Protein AF-A0A9P6WUG0-F1 (afdb_monomer_lite)

InterPro domains:
  IPR029061 Thiamin diphosphate-binding fold [SSF52518] (15-125)

pLDDT: mean 74.94, std 20.59, range [26.47, 94.25]

Organism: Rhizopus oryzae (NCBI:txid64495)

Sequence (141 aa):
MQRLRDAAEGIDSAGFVSGYRGSPLGGFDLELWRARKHLNAARVKFTHGLNEDLGATMVWGTQQPNLFPGAHVQGVFGMWYGKGPGVDRCGDVFKHANAAGTSRYGGVLALAADDHACRSSTLPHGSEDETSSTWACSVGR

Radius of gyration: 15.54 Å; chains: 1; bounding box: 36×26×42 Å

Foldseek 3Di:
DLLVVCVVVVFFEAEEEEEEDDVPCVCVVVVCVVCVVVNVVSRYDYDYDPHQQSRLLVQLVQQPQVPDPDRPGQEYEYEYEYEQVRLVVNLVSLLVSQVVDGHPSYYYHYHYDFPCPCPPPPDGGDCVVVCVVRDPDPPDD

Secondary structure (DSSP, 8-state):
-HHHHHHHTT--EEEEEEE---TTGGGHHHHHHHTHHHHHHTTEEE---SSHHHHHHHHHHHT-GGGSTT-SSSEEEEEEEEEHHHHHHHHHHHHHHHHH---TT-EEEEEEE-BTT-SSSSS-B-THHHHHHH-------

Structure (mmCIF, N/CA/C/O backbone):
data_AF-A0A9P6WUG0-F1
#
_entry.id   AF-A0A9P6WUG0-F1
#
loop_
_atom_site.group_PDB
_atom_site.id
_atom_site.type_symbol
_atom_site.label_atom_id
_atom_site.label_alt_id
_atom_site.label_comp_id
_atom_site.label_asym_id
_atom_site.label_entity_id
_atom_site.label_seq_id
_atom_site.pdbx_PDB_ins_code
_atom_site.Cartn_x
_atom_site.Cartn_y
_atom_site.Cartn_z
_atom_site.occupancy
_atom_site.B_iso_or_equiv
_atom_site.auth_seq_id
_atom_site.auth_comp_id
_atom_site.auth_asym_id
_atom_site.auth_atom_id
_atom_site.pdbx_PDB_model_num
ATOM 1 N N . MET A 1 1 ? -11.795 -8.265 1.511 1.00 65.12 1 MET A N 1
ATOM 2 C CA . MET A 1 1 ? -12.008 -9.346 2.501 1.00 65.12 1 MET A CA 1
ATOM 3 C C . MET A 1 1 ? -11.487 -8.987 3.891 1.00 65.12 1 MET A C 1
ATOM 5 O O . MET A 1 1 ? -12.235 -9.221 4.826 1.00 65.12 1 MET A O 1
ATOM 9 N N . GLN A 1 2 ? -10.301 -8.374 4.050 1.00 82.06 2 GLN A N 1
ATOM 10 C CA . GLN A 1 2 ? -9.762 -8.017 5.379 1.00 82.06 2 GLN A CA 1
ATOM 11 C C . GLN A 1 2 ? -10.710 -7.142 6.218 1.00 82.06 2 GLN A C 1
ATOM 13 O O . GLN A 1 2 ? -11.131 -7.567 7.281 1.00 82.06 2 GLN A O 1
ATOM 18 N N . ARG A 1 3 ? -11.184 -6.002 5.691 1.00 84.31 3 ARG A N 1
ATOM 19 C CA . ARG A 1 3 ? -12.108 -5.116 6.432 1.00 84.31 3 ARG A CA 1
ATOM 20 C C . ARG A 1 3 ? -13.380 -5.797 6.940 1.00 84.31 3 ARG A C 1
ATOM 22 O O . ARG A 1 3 ? -13.882 -5.432 7.998 1.00 84.31 3 ARG A O 1
ATOM 29 N N . LEU A 1 4 ? -13.927 -6.734 6.163 1.00 84.31 4 LEU A N 1
ATOM 30 C CA . LEU A 1 4 ? -15.133 -7.475 6.541 1.00 84.31 4 LEU A CA 1
ATOM 31 C C . LEU A 1 4 ? -14.847 -8.451 7.687 1.00 84.31 4 LEU A C 1
ATOM 33 O O . LEU A 1 4 ? -15.699 -8.626 8.550 1.00 84.31 4 LEU A O 1
ATOM 37 N N . ARG A 1 5 ? -13.649 -9.048 7.709 1.00 86.75 5 ARG A N 1
ATOM 38 C CA . ARG A 1 5 ? -13.184 -9.881 8.824 1.00 86.75 5 ARG A CA 1
ATOM 39 C C . ARG A 1 5 ? -12.985 -9.036 10.076 1.00 86.75 5 ARG A C 1
ATOM 41 O O . ARG A 1 5 ? -13.595 -9.332 11.092 1.00 86.75 5 ARG A O 1
ATOM 48 N N . ASP A 1 6 ? -12.267 -7.923 9.951 1.00 88.62 6 ASP A N 1
ATOM 49 C CA . ASP A 1 6 ? -12.048 -6.992 11.060 1.00 88.62 6 ASP A CA 1
ATOM 50 C C . ASP A 1 6 ? -13.386 -6.462 11.611 1.00 88.62 6 ASP A C 1
ATOM 52 O O . ASP A 1 6 ? -13.576 -6.389 12.819 1.00 88.62 6 ASP A O 1
ATOM 56 N N . ALA A 1 7 ? -14.361 -6.165 10.738 1.00 88.00 7 ALA A N 1
ATOM 57 C CA . ALA A 1 7 ? -15.712 -5.766 11.147 1.00 88.00 7 ALA A CA 1
ATOM 58 C C . ALA A 1 7 ? -16.429 -6.854 11.956 1.00 88.00 7 ALA A C 1
ATOM 60 O O . ALA A 1 7 ? -17.086 -6.540 12.945 1.00 88.00 7 ALA A O 1
ATOM 61 N N . ALA A 1 8 ? -16.316 -8.115 11.529 1.00 90.38 8 ALA A N 1
ATOM 62 C CA . ALA A 1 8 ? -16.918 -9.250 12.222 1.00 90.38 8 ALA A CA 1
ATOM 63 C C . ALA A 1 8 ? -16.288 -9.481 13.606 1.00 90.38 8 ALA A C 1
ATOM 65 O O . ALA A 1 8 ? -16.966 -9.952 14.514 1.00 90.38 8 ALA A O 1
ATOM 66 N N . GLU A 1 9 ? -15.022 -9.100 13.775 1.00 89.81 9 GLU A N 1
ATOM 67 C CA . GLU A 1 9 ? -14.289 -9.142 15.045 1.00 89.81 9 GLU A CA 1
ATOM 68 C C . GLU A 1 9 ? -14.431 -7.848 15.874 1.00 89.81 9 GLU A C 1
ATOM 70 O O . GLU A 1 9 ? -13.873 -7.745 16.965 1.00 89.81 9 GLU A O 1
ATOM 75 N N . GLY A 1 10 ? -15.195 -6.857 15.394 1.00 89.81 10 GLY A N 1
ATOM 76 C CA . GLY A 1 10 ? -15.428 -5.585 16.090 1.00 89.81 10 GLY A CA 1
ATOM 77 C C . GLY A 1 10 ? -14.265 -4.586 16.025 1.00 89.81 10 GLY A C 1
ATOM 78 O O . GLY A 1 10 ? -14.255 -3.614 16.777 1.00 89.81 10 GLY A O 1
ATOM 79 N N . ILE A 1 11 ? -13.298 -4.799 15.133 1.00 89.12 11 ILE A N 1
ATOM 80 C CA . ILE A 1 11 ? -12.118 -3.950 14.940 1.00 89.12 11 ILE A CA 1
ATOM 81 C C . ILE A 1 11 ? -12.443 -2.842 13.921 1.00 89.12 11 ILE A C 1
ATOM 83 O O . ILE A 1 11 ? -12.881 -3.113 12.792 1.00 89.12 11 ILE A O 1
ATOM 87 N N . ASP A 1 12 ? -12.205 -1.574 14.282 1.00 89.81 12 ASP A N 1
ATOM 88 C CA . ASP A 1 12 ? -12.298 -0.463 13.325 1.00 89.81 12 ASP A CA 1
ATOM 89 C C . ASP A 1 12 ? -10.989 -0.299 12.552 1.00 89.81 12 ASP A C 1
ATOM 91 O O . ASP A 1 12 ? -10.075 0.418 12.970 1.00 89.81 12 ASP A O 1
ATOM 95 N N . SER A 1 13 ? -10.909 -0.981 11.409 1.00 91.31 13 SER A N 1
ATOM 96 C CA . SER A 1 13 ? -9.800 -0.867 10.467 1.00 91.31 13 SER A CA 1
ATOM 97 C C . SER A 1 13 ? -10.151 -0.043 9.222 1.00 91.31 13 SER A C 1
ATOM 99 O O . SER A 1 13 ? -11.319 0.160 8.863 1.00 91.31 13 SER A O 1
ATOM 101 N N . ALA A 1 14 ? -9.118 0.432 8.531 1.00 92.75 14 ALA A N 1
ATOM 102 C CA . ALA A 1 14 ? -9.223 1.032 7.203 1.00 92.75 14 ALA A CA 1
ATOM 103 C C . ALA A 1 14 ? -8.165 0.457 6.258 1.00 92.75 14 ALA A C 1
ATOM 105 O O . ALA A 1 14 ? -7.182 -0.136 6.693 1.00 92.75 14 ALA A O 1
ATOM 106 N N . GLY A 1 15 ? -8.374 0.640 4.957 1.00 92.81 15 GLY A N 1
ATOM 107 C CA . GLY A 1 15 ? -7.404 0.252 3.943 1.00 92.81 15 GLY A CA 1
ATOM 108 C C . GLY A 1 15 ? -6.635 1.447 3.399 1.00 92.81 15 GLY A C 1
ATOM 109 O O . GLY A 1 15 ? -7.199 2.531 3.229 1.00 92.81 15 GLY A O 1
ATOM 110 N N . PHE A 1 16 ? -5.373 1.239 3.048 1.00 94.25 16 PHE A N 1
ATOM 111 C CA . PHE A 1 16 ? -4.576 2.229 2.336 1.00 94.25 16 PHE A CA 1
ATOM 112 C C . PHE A 1 16 ? -3.826 1.590 1.172 1.00 94.25 16 PHE A C 1
ATOM 114 O O . PHE A 1 16 ? -3.192 0.553 1.323 1.00 94.25 16 PHE A O 1
ATOM 121 N N . VAL A 1 17 ? -3.901 2.203 -0.003 1.00 93.62 17 VAL A N 1
ATOM 122 C CA . VAL A 1 17 ? -3.198 1.735 -1.198 1.00 93.62 17 VAL A CA 1
ATOM 123 C C . VAL A 1 17 ? -2.349 2.871 -1.729 1.00 93.62 17 VAL A C 1
ATOM 125 O O . VAL A 1 17 ? -2.840 3.991 -1.886 1.00 93.62 17 VAL A O 1
ATOM 128 N N . SER A 1 18 ? -1.089 2.575 -2.019 1.00 93.31 18 SER A N 1
ATOM 129 C CA . SER A 1 18 ? -0.182 3.509 -2.670 1.00 93.31 18 SER A CA 1
ATOM 130 C C . SER A 1 18 ? 0.852 2.767 -3.497 1.00 93.31 18 SER A C 1
ATOM 132 O O . SER A 1 18 ? 1.060 1.573 -3.329 1.00 93.31 18 SER A O 1
ATOM 134 N N . GLY A 1 19 ? 1.479 3.459 -4.428 1.00 89.69 19 GLY A N 1
ATOM 135 C CA . GLY A 1 19 ? 2.425 2.857 -5.348 1.00 89.69 19 GLY A CA 1
ATOM 136 C C . GLY A 1 19 ? 2.681 3.759 -6.532 1.00 89.69 19 GLY A C 1
ATOM 137 O O . GLY A 1 19 ? 2.113 4.851 -6.631 1.00 89.69 19 GLY A O 1
ATOM 138 N N . TYR A 1 20 ? 3.553 3.311 -7.420 1.00 87.31 20 TYR A N 1
ATOM 139 C CA . TYR A 1 20 ? 3.899 4.060 -8.615 1.00 87.31 20 TYR A CA 1
ATOM 140 C C . TYR A 1 20 ? 3.678 3.219 -9.861 1.00 87.31 20 TYR A C 1
ATOM 142 O O . TYR A 1 20 ? 4.053 2.048 -9.939 1.00 87.31 20 TYR A O 1
ATOM 150 N N . ARG A 1 21 ? 3.035 3.838 -10.849 1.00 80.88 21 ARG A N 1
ATOM 151 C CA . ARG A 1 21 ? 2.719 3.200 -12.121 1.00 80.88 21 ARG A CA 1
ATOM 152 C C . ARG A 1 21 ? 3.987 2.938 -12.937 1.00 80.88 21 ARG A C 1
ATOM 154 O O . ARG A 1 21 ? 4.840 3.805 -13.107 1.00 80.88 21 ARG A O 1
ATOM 161 N N . GLY A 1 22 ? 4.041 1.773 -13.559 1.00 68.06 22 GLY A N 1
ATOM 162 C CA . GLY A 1 22 ? 5.053 1.399 -14.545 1.00 68.06 22 GLY A CA 1
ATOM 163 C C . GLY A 1 22 ? 4.473 0.363 -15.496 1.00 68.06 22 GLY A C 1
ATOM 164 O O . GLY A 1 22 ? 3.436 -0.206 -15.192 1.00 68.06 22 GLY A O 1
ATOM 165 N N . SER A 1 23 ? 5.090 0.104 -16.647 1.00 51.31 23 SER A N 1
ATOM 166 C CA . SER A 1 23 ? 4.790 -1.134 -17.386 1.00 51.31 23 SER A CA 1
ATOM 167 C C . SER A 1 23 ? 5.213 -2.307 -16.494 1.00 51.31 23 SER A C 1
ATOM 169 O O . SER A 1 23 ? 6.344 -2.248 -16.010 1.00 51.31 23 SER A O 1
ATOM 171 N N . PRO A 1 24 ? 4.362 -3.310 -16.189 1.00 56.84 24 PRO A N 1
ATOM 172 C CA . PRO A 1 24 ? 3.040 -3.660 -16.748 1.00 56.84 24 PRO A CA 1
ATOM 173 C C . PRO A 1 24 ? 1.804 -3.118 -15.984 1.00 56.84 24 PRO A C 1
ATOM 175 O O . PRO A 1 24 ? 0.671 -3.285 -16.428 1.00 56.84 24 PRO A O 1
ATOM 178 N N . LEU A 1 25 ? 1.993 -2.441 -14.852 1.00 62.94 25 LEU A N 1
ATOM 179 C CA . LEU A 1 25 ? 0.958 -1.847 -13.990 1.00 62.94 25 LEU A CA 1
ATOM 180 C C . LEU A 1 25 ? 0.355 -0.516 -14.494 1.00 62.94 25 LEU A C 1
ATOM 182 O O . LEU A 1 25 ? -0.339 0.169 -13.746 1.00 62.94 25 LEU A O 1
ATOM 186 N N . GLY A 1 26 ? 0.581 -0.118 -15.749 1.00 66.19 26 GLY A N 1
ATOM 187 C CA . GLY A 1 26 ? 0.163 1.195 -16.265 1.00 66.19 26 GLY A CA 1
ATOM 188 C C . GLY A 1 26 ? -1.350 1.452 -16.203 1.00 66.19 26 GLY A C 1
ATOM 189 O O . GLY A 1 26 ? -1.774 2.600 -16.089 1.00 66.19 26 GLY A O 1
ATOM 190 N N . GLY A 1 27 ? -2.164 0.391 -16.239 1.00 75.88 27 GLY A N 1
ATOM 191 C CA . GLY A 1 27 ? -3.619 0.468 -16.079 1.00 75.88 27 GLY A CA 1
ATOM 192 C C . GLY A 1 27 ? -4.113 0.382 -14.631 1.00 75.88 27 GLY A C 1
ATOM 193 O O . GLY A 1 27 ? -5.292 0.617 -14.386 1.00 75.88 27 GLY A O 1
ATOM 194 N N . PHE A 1 28 ? -3.249 0.061 -13.667 1.00 81.44 28 PHE A N 1
ATOM 195 C CA . PHE A 1 28 ? -3.672 -0.251 -12.302 1.00 81.44 28 PHE A CA 1
ATOM 196 C C . PHE A 1 28 ? -4.243 0.970 -11.569 1.00 81.44 28 PHE A C 1
ATOM 198 O O . PHE A 1 28 ? -5.356 0.912 -11.050 1.00 81.44 28 PHE A O 1
ATOM 205 N N . ASP A 1 29 ? -3.546 2.108 -11.617 1.00 83.38 29 ASP A N 1
ATOM 206 C CA . ASP A 1 29 ? -4.017 3.382 -11.054 1.00 83.38 29 ASP A CA 1
ATOM 207 C C . ASP A 1 29 ? -5.372 3.793 -11.641 1.00 83.38 29 ASP A C 1
ATOM 209 O O . ASP A 1 29 ? -6.249 4.288 -10.931 1.00 83.38 29 ASP A O 1
ATOM 213 N N . LEU A 1 30 ? -5.553 3.566 -12.947 1.00 84.75 30 LEU A N 1
ATOM 214 C CA . LEU A 1 30 ? -6.782 3.906 -13.654 1.00 84.75 30 LEU A CA 1
ATOM 215 C C . LEU A 1 30 ? -7.955 3.062 -13.152 1.00 84.75 30 LEU A C 1
ATOM 217 O O . LEU A 1 30 ? -9.034 3.604 -12.905 1.00 84.75 30 LEU A O 1
ATOM 221 N N . GLU A 1 31 ? -7.745 1.761 -12.957 1.00 87.19 31 GLU A N 1
ATOM 222 C CA . GLU A 1 31 ? -8.760 0.877 -12.386 1.00 87.19 31 GLU A CA 1
ATOM 223 C C . GLU A 1 31 ? -9.056 1.217 -10.922 1.00 87.19 31 GLU A C 1
ATOM 225 O O . GLU A 1 31 ? -10.222 1.247 -10.531 1.00 87.19 31 GLU A O 1
ATOM 230 N N . LEU A 1 32 ? -8.052 1.592 -10.123 1.00 87.44 32 LEU A N 1
ATOM 231 C CA . LEU A 1 32 ? -8.267 2.061 -8.749 1.00 87.44 32 LEU A CA 1
ATOM 232 C C . LEU A 1 32 ? -9.070 3.369 -8.701 1.00 87.44 32 LEU A C 1
ATOM 234 O O . LEU A 1 32 ? -9.949 3.531 -7.850 1.00 87.44 32 LEU A O 1
ATOM 238 N N . TRP A 1 33 ? -8.835 4.292 -9.634 1.00 87.88 33 TRP A N 1
ATOM 239 C CA . TRP A 1 33 ? -9.642 5.507 -9.757 1.00 87.88 33 TRP A CA 1
ATOM 240 C C . TRP A 1 33 ? -11.070 5.219 -10.211 1.00 87.88 33 TRP A C 1
ATOM 242 O O . TRP A 1 33 ? -12.011 5.778 -9.640 1.00 87.88 33 TRP A O 1
ATOM 252 N N . ARG A 1 34 ? -11.262 4.323 -11.184 1.00 89.81 34 ARG A N 1
ATOM 253 C CA . ARG A 1 34 ? -12.597 3.876 -11.617 1.00 89.81 34 ARG A CA 1
ATOM 254 C C . ARG A 1 34 ? -13.348 3.195 -10.474 1.00 89.81 34 ARG A C 1
ATOM 256 O O . ARG A 1 34 ? -14.520 3.488 -10.237 1.00 89.81 34 ARG A O 1
ATOM 263 N N . ALA A 1 35 ? -12.652 2.370 -9.698 1.00 90.31 35 ALA A N 1
ATOM 264 C CA . ALA A 1 35 ? -13.184 1.659 -8.544 1.00 90.31 35 ALA A CA 1
ATOM 265 C C . ALA A 1 35 ? -13.292 2.519 -7.271 1.00 90.31 35 ALA A C 1
ATOM 267 O O . ALA A 1 35 ? -13.702 2.003 -6.230 1.00 90.31 35 ALA A O 1
ATOM 268 N N . ARG A 1 36 ? -12.998 3.829 -7.316 1.00 90.56 36 ARG A N 1
ATOM 269 C CA . ARG A 1 36 ? -12.976 4.710 -6.131 1.00 90.56 36 ARG A CA 1
ATOM 270 C C . ARG A 1 36 ? -14.248 4.640 -5.288 1.00 90.56 36 ARG A C 1
ATOM 272 O O . ARG A 1 36 ? -14.170 4.709 -4.066 1.00 90.56 36 ARG A O 1
ATOM 279 N N . LYS A 1 37 ? -15.419 4.474 -5.911 1.00 91.62 37 LYS A N 1
ATOM 280 C CA . LYS A 1 37 ? -16.689 4.301 -5.183 1.00 91.62 37 LYS A CA 1
ATOM 281 C C . LYS A 1 37 ? -16.686 3.034 -4.322 1.00 91.62 37 LYS A C 1
ATOM 283 O O . LYS A 1 37 ? -17.071 3.094 -3.159 1.00 91.62 37 LYS A O 1
ATOM 288 N N . HIS A 1 38 ? -16.209 1.918 -4.872 1.00 90.88 38 HIS A N 1
ATOM 289 C CA . HIS A 1 38 ? -16.084 0.652 -4.151 1.00 90.88 38 HIS A CA 1
ATOM 290 C C . HIS A 1 38 ? -15.012 0.729 -3.061 1.00 90.88 38 HIS A C 1
ATOM 292 O O . HIS A 1 38 ? -15.245 0.268 -1.947 1.00 90.88 38 HIS A O 1
ATOM 298 N N . LEU A 1 39 ? -13.875 1.371 -3.351 1.00 90.50 39 LEU A N 1
ATOM 299 C CA . LEU A 1 39 ? -12.809 1.587 -2.371 1.00 90.50 39 LEU A CA 1
ATOM 300 C C . LEU A 1 39 ? -13.306 2.422 -1.185 1.00 90.50 39 LEU A C 1
ATOM 302 O O . LEU A 1 39 ? -13.164 2.000 -0.042 1.00 90.50 39 LEU A O 1
ATOM 306 N N . ASN A 1 40 ? -13.985 3.540 -1.444 1.00 91.56 40 ASN A N 1
ATOM 307 C CA . ASN A 1 40 ? -14.563 4.378 -0.394 1.00 91.56 40 ASN A CA 1
ATOM 308 C C . ASN A 1 40 ? -15.599 3.617 0.446 1.00 91.56 40 ASN A C 1
ATOM 310 O O . ASN A 1 40 ? -15.572 3.717 1.671 1.00 91.56 40 ASN A O 1
ATOM 314 N N . ALA A 1 41 ? -16.477 2.829 -0.189 1.00 90.44 41 ALA A N 1
ATOM 315 C CA . ALA A 1 41 ? -17.448 1.991 0.517 1.00 90.44 41 ALA A CA 1
ATOM 316 C C . ALA A 1 41 ? -16.765 0.956 1.431 1.00 90.44 41 ALA A C 1
ATOM 318 O O . ALA A 1 41 ? -17.258 0.663 2.516 1.00 90.44 41 ALA A O 1
ATOM 319 N N . ALA A 1 42 ? -15.597 0.453 1.028 1.00 89.25 42 ALA A N 1
ATOM 320 C CA . ALA A 1 42 ? -14.765 -0.445 1.823 1.00 89.25 42 ALA A CA 1
ATOM 321 C C . ALA A 1 42 ? -13.815 0.277 2.806 1.00 89.25 42 ALA A C 1
ATOM 323 O O . ALA A 1 42 ? -12.985 -0.385 3.430 1.00 89.25 42 ALA A O 1
ATOM 324 N N . ARG A 1 43 ? -13.905 1.611 2.948 1.00 92.62 43 ARG A N 1
ATOM 325 C CA . ARG A 1 43 ? -12.970 2.460 3.718 1.00 92.62 43 ARG A CA 1
ATOM 326 C C . ARG A 1 43 ? -11.505 2.276 3.305 1.00 92.62 43 ARG A C 1
ATOM 328 O O . ARG A 1 43 ? -10.603 2.313 4.138 1.00 92.62 43 ARG A O 1
ATOM 335 N N . VAL A 1 44 ? -11.270 2.088 2.012 1.00 93.12 44 VAL A N 1
ATOM 336 C CA . VAL A 1 44 ? -9.942 2.009 1.407 1.00 93.12 44 VAL A CA 1
ATOM 337 C C . VAL A 1 44 ? -9.621 3.343 0.743 1.00 93.12 44 VAL A C 1
ATOM 339 O O . VAL A 1 44 ? -10.329 3.782 -0.164 1.00 93.12 44 VAL A O 1
ATOM 342 N N . LYS A 1 45 ? -8.539 3.992 1.174 1.00 93.38 45 LYS A N 1
ATOM 343 C CA . LYS A 1 45 ? -8.021 5.206 0.542 1.00 93.38 45 LYS A CA 1
ATOM 344 C C . LYS A 1 45 ? -6.896 4.843 -0.416 1.00 93.38 45 LYS A C 1
ATOM 346 O O . LYS A 1 45 ? -5.911 4.237 -0.011 1.00 93.38 45 LYS A O 1
ATOM 351 N N . PHE A 1 46 ? -7.035 5.253 -1.670 1.00 93.56 46 PHE A N 1
ATOM 352 C CA . PHE A 1 46 ? -5.967 5.166 -2.657 1.00 93.56 46 PHE A CA 1
ATOM 353 C C . PHE A 1 46 ? -5.306 6.535 -2.842 1.00 93.56 46 PHE A C 1
ATOM 355 O O . PHE A 1 46 ? -5.999 7.526 -3.092 1.00 93.56 46 PHE A O 1
ATOM 362 N N . THR A 1 47 ? -3.980 6.571 -2.742 1.00 92.44 47 THR A N 1
ATOM 363 C CA . THR A 1 47 ? -3.140 7.731 -3.055 1.00 92.44 47 THR A CA 1
ATOM 364 C C . THR A 1 47 ? -1.995 7.251 -3.932 1.00 92.44 47 THR A C 1
ATOM 366 O O . THR A 1 47 ? -1.239 6.388 -3.509 1.00 92.44 47 THR A O 1
ATOM 369 N N . HIS A 1 48 ? -1.835 7.804 -5.131 1.00 89.31 48 HIS A N 1
ATOM 370 C CA . HIS A 1 48 ? -0.687 7.452 -5.964 1.00 89.31 48 HIS A CA 1
ATOM 371 C C . HIS A 1 48 ? 0.600 8.079 -5.401 1.00 89.31 48 HIS A C 1
ATOM 373 O O . HIS A 1 48 ? 0.598 9.210 -4.905 1.00 89.31 48 HIS A O 1
ATOM 379 N N . GLY A 1 49 ? 1.711 7.357 -5.499 1.00 86.50 49 GLY A N 1
ATOM 380 C CA . GLY A 1 49 ? 3.045 7.878 -5.228 1.00 86.50 49 GLY A CA 1
ATOM 381 C C . GLY A 1 49 ? 3.528 8.792 -6.350 1.00 86.50 49 GLY A C 1
ATOM 382 O O . GLY A 1 49 ? 3.063 8.716 -7.489 1.00 86.50 49 GLY A O 1
ATOM 383 N N . LEU A 1 50 ? 4.475 9.674 -6.028 1.00 87.00 50 LEU A N 1
ATOM 384 C CA . LEU A 1 50 ? 5.264 10.382 -7.044 1.00 87.00 50 LEU A CA 1
ATOM 385 C C . LEU A 1 50 ? 6.379 9.483 -7.608 1.00 87.00 50 LEU A C 1
ATOM 387 O O . LEU A 1 50 ? 6.796 9.663 -8.747 1.00 87.00 50 LEU A O 1
ATOM 391 N N . ASN A 1 51 ? 6.836 8.530 -6.799 1.00 87.19 51 ASN A N 1
ATOM 392 C CA . ASN A 1 51 ? 7.734 7.433 -7.137 1.00 87.19 51 ASN A CA 1
ATOM 393 C C . ASN A 1 51 ? 7.446 6.251 -6.189 1.00 87.19 51 ASN A C 1
ATOM 395 O O . ASN A 1 51 ? 6.638 6.370 -5.258 1.00 87.19 51 ASN A O 1
ATOM 399 N N . GLU A 1 52 ? 8.090 5.119 -6.445 1.00 86.88 52 GLU A N 1
ATOM 400 C CA . GLU A 1 52 ? 7.977 3.879 -5.680 1.00 86.88 52 GLU A CA 1
ATOM 401 C C . GLU A 1 52 ? 8.329 4.088 -4.198 1.00 86.88 52 GLU A C 1
ATOM 403 O O . GLU A 1 52 ? 7.544 3.683 -3.339 1.00 86.88 52 GLU A O 1
ATOM 408 N N . ASP A 1 53 ? 9.424 4.805 -3.912 1.00 87.06 53 ASP A N 1
ATOM 409 C CA . ASP A 1 53 ? 9.952 5.047 -2.556 1.00 87.06 53 ASP A CA 1
ATOM 410 C C . ASP A 1 53 ? 8.968 5.831 -1.683 1.00 87.06 53 ASP A C 1
ATOM 412 O O . ASP A 1 53 ? 8.669 5.460 -0.546 1.00 87.06 53 ASP A O 1
ATOM 416 N N . LEU A 1 54 ? 8.407 6.913 -2.224 1.00 89.06 54 LEU A N 1
ATOM 417 C CA . LEU A 1 54 ? 7.374 7.708 -1.566 1.00 89.06 54 LEU A CA 1
ATOM 418 C C . LEU A 1 54 ? 6.082 6.903 -1.432 1.00 89.06 54 LEU A C 1
ATOM 420 O O . LEU A 1 54 ? 5.397 7.009 -0.414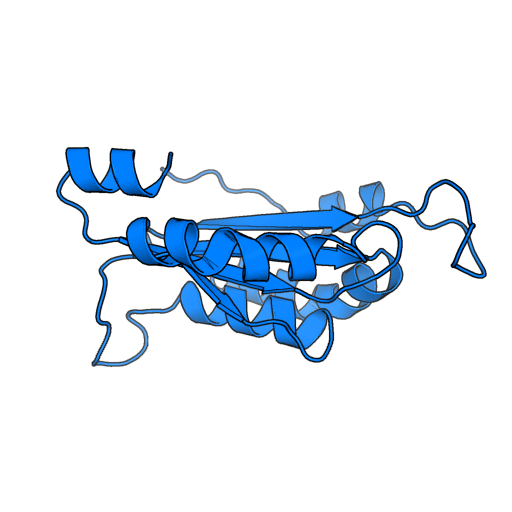 1.00 89.06 54 LEU A O 1
ATOM 424 N N . GLY A 1 55 ? 5.771 6.068 -2.427 1.00 90.06 55 GLY A N 1
ATOM 425 C CA . GLY A 1 55 ? 4.714 5.066 -2.352 1.00 90.06 55 GLY A CA 1
ATOM 426 C C . GLY A 1 55 ? 4.871 4.170 -1.125 1.00 90.06 55 GLY A C 1
ATOM 427 O O . GLY A 1 55 ? 3.965 4.088 -0.294 1.00 90.06 55 GLY A O 1
ATOM 428 N N . ALA A 1 56 ? 6.042 3.548 -0.989 1.00 89.75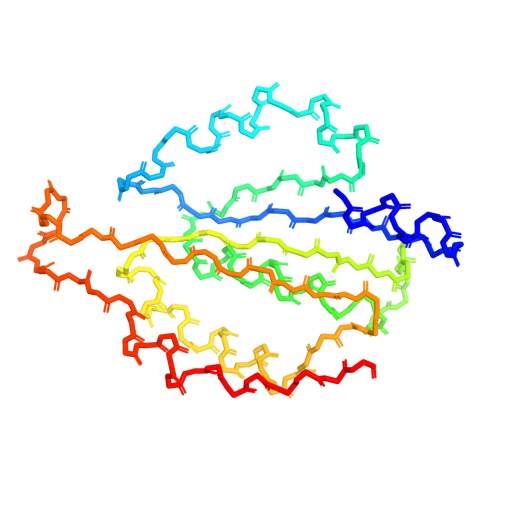 56 ALA A N 1
ATOM 429 C CA . ALA A 1 56 ? 6.380 2.621 0.086 1.00 89.75 56 ALA A CA 1
ATOM 430 C C . ALA A 1 56 ? 6.377 3.328 1.444 1.00 89.75 56 ALA A C 1
ATOM 432 O O . ALA A 1 56 ? 5.807 2.821 2.407 1.00 89.75 56 ALA A O 1
ATOM 433 N N . THR A 1 57 ? 6.917 4.547 1.498 1.00 90.38 57 THR A N 1
ATOM 434 C CA . THR A 1 57 ? 6.991 5.360 2.719 1.00 90.38 57 THR A CA 1
ATOM 435 C C . THR A 1 57 ? 5.603 5.743 3.220 1.00 90.38 57 THR A C 1
ATOM 437 O O . THR A 1 57 ? 5.330 5.660 4.416 1.00 90.38 57 THR A O 1
ATOM 440 N N . MET A 1 58 ? 4.687 6.114 2.317 1.00 91.56 58 MET A N 1
ATOM 441 C CA . MET A 1 58 ? 3.297 6.384 2.689 1.00 91.56 58 MET A CA 1
ATOM 442 C C . MET A 1 58 ? 2.632 5.149 3.301 1.00 91.56 58 MET A C 1
ATOM 444 O O . MET A 1 58 ? 1.955 5.270 4.320 1.00 91.56 58 MET A O 1
ATOM 448 N N . VAL A 1 59 ? 2.831 3.967 2.706 1.00 91.88 59 VAL A N 1
ATOM 449 C CA . VAL A 1 59 ? 2.270 2.717 3.238 1.00 91.88 59 VAL A CA 1
ATOM 450 C C . VAL A 1 59 ? 2.899 2.368 4.584 1.00 91.88 59 VAL A C 1
ATOM 452 O O . VAL A 1 59 ? 2.166 2.051 5.518 1.00 91.88 59 VAL A O 1
ATOM 455 N N . TRP A 1 60 ? 4.216 2.501 4.731 1.00 89.94 60 TRP A N 1
ATOM 456 C CA . TRP A 1 60 ? 4.902 2.289 6.005 1.00 89.94 60 TRP A CA 1
ATOM 457 C C . TRP A 1 60 ? 4.373 3.214 7.109 1.00 89.94 60 TRP A C 1
ATOM 459 O O . TRP A 1 60 ? 4.051 2.742 8.197 1.00 89.94 60 TRP A O 1
ATOM 469 N N . GLY A 1 61 ? 4.156 4.499 6.815 1.00 89.00 61 GLY A N 1
ATOM 470 C CA . GLY A 1 61 ? 3.580 5.450 7.771 1.00 89.00 61 GLY A CA 1
ATOM 471 C C . GLY A 1 61 ? 2.200 5.031 8.292 1.00 89.00 61 GLY A C 1
ATOM 472 O O . GLY A 1 61 ? 1.881 5.254 9.459 1.00 89.00 61 GLY A O 1
ATOM 473 N N . THR A 1 62 ? 1.394 4.340 7.476 1.00 89.06 62 THR A N 1
ATOM 474 C CA . THR A 1 62 ? 0.089 3.818 7.929 1.00 89.06 62 THR A CA 1
ATOM 475 C C . THR A 1 62 ? 0.191 2.712 8.976 1.00 89.06 62 THR A C 1
ATOM 477 O O . THR A 1 62 ? -0.785 2.438 9.671 1.00 89.06 62 THR A O 1
ATOM 480 N N . GLN A 1 63 ? 1.364 2.092 9.116 1.00 89.62 63 GLN A N 1
ATOM 481 C CA . GLN A 1 63 ? 1.610 1.017 10.072 1.00 89.62 63 GLN A CA 1
ATOM 482 C C . GLN A 1 63 ? 1.978 1.529 11.466 1.00 89.62 63 GLN A C 1
ATOM 484 O O . GLN A 1 63 ? 2.055 0.737 12.401 1.00 89.62 63 GLN A O 1
ATOM 489 N N . GLN A 1 64 ? 2.119 2.847 11.631 1.00 85.25 64 GLN A N 1
ATOM 490 C CA . GLN A 1 64 ? 2.439 3.500 12.899 1.00 85.25 64 GLN A CA 1
ATOM 491 C C . GLN A 1 64 ? 1.310 4.437 13.388 1.00 85.25 64 GLN A C 1
ATOM 493 O O . GLN A 1 64 ? 1.592 5.557 13.818 1.00 85.25 64 GLN A O 1
ATOM 498 N N . PRO A 1 65 ? 0.020 4.029 13.366 1.00 76.50 65 PRO A N 1
ATOM 499 C CA . PRO A 1 65 ? -1.090 4.927 13.693 1.00 76.50 65 PRO A CA 1
ATOM 500 C C . PRO A 1 65 ? -1.028 5.436 15.140 1.00 76.50 65 PRO A C 1
ATOM 502 O O . PRO A 1 65 ? -1.426 6.562 15.406 1.00 76.50 65 PRO A O 1
ATOM 505 N N . ASN A 1 66 ? -0.474 4.643 16.063 1.00 74.94 66 ASN A N 1
ATOM 506 C CA . ASN A 1 66 ? -0.399 4.977 17.488 1.00 74.94 66 ASN A CA 1
ATOM 507 C C . ASN A 1 66 ? 0.863 5.763 17.878 1.00 74.94 66 ASN A C 1
ATOM 509 O O . ASN A 1 66 ? 1.079 6.000 19.064 1.00 74.94 66 ASN A O 1
ATOM 513 N N . LEU A 1 67 ? 1.711 6.145 16.914 1.00 77.31 67 LEU A N 1
ATOM 514 C CA . LEU A 1 67 ? 2.918 6.926 17.202 1.00 77.31 67 LEU A CA 1
ATOM 515 C C . LEU A 1 67 ? 2.578 8.370 17.602 1.00 77.31 67 LEU A C 1
ATOM 517 O O . LEU A 1 67 ? 3.302 8.982 18.384 1.00 77.31 67 LEU A O 1
ATOM 521 N N . PHE A 1 68 ? 1.455 8.896 17.103 1.00 73.25 68 PHE A N 1
ATOM 522 C CA . PHE A 1 68 ? 0.969 10.236 17.415 1.00 73.25 68 PHE A CA 1
ATOM 523 C C . PHE A 1 68 ? -0.495 10.199 17.878 1.00 73.25 68 PHE A C 1
ATOM 525 O O . PHE A 1 68 ? -1.290 9.413 17.354 1.00 73.25 68 PHE A O 1
ATOM 532 N N . PRO A 1 69 ? -0.891 11.053 18.839 1.00 75.06 69 PRO A N 1
ATOM 533 C CA . PRO A 1 69 ? -2.291 11.192 19.218 1.00 75.06 69 PRO A CA 1
ATOM 534 C C . PRO A 1 69 ? -3.108 11.724 18.031 1.00 75.06 69 PRO A C 1
ATOM 536 O O . PRO A 1 69 ? -2.697 12.673 17.366 1.00 75.06 69 PRO A O 1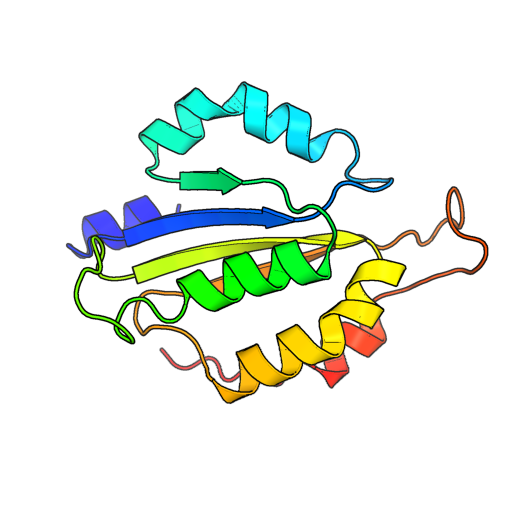
ATOM 539 N N . GLY A 1 70 ? -4.273 11.121 17.771 1.00 79.75 70 GLY A N 1
ATOM 540 C CA . GLY A 1 70 ? -5.157 11.505 16.659 1.00 79.75 70 GLY A CA 1
ATOM 541 C C . GLY A 1 70 ? -5.465 10.397 15.647 1.00 79.75 70 GLY A C 1
ATOM 542 O O . GLY A 1 70 ? -6.087 10.673 14.624 1.00 79.75 70 GLY A O 1
ATOM 543 N N . ALA A 1 71 ? -5.070 9.149 15.912 1.00 82.06 71 ALA A N 1
ATOM 544 C CA . ALA A 1 71 ? -5.467 8.013 15.086 1.00 82.06 71 ALA A CA 1
ATOM 545 C C . ALA A 1 71 ? -6.999 7.885 15.003 1.00 82.06 71 ALA A C 1
ATOM 547 O O . ALA A 1 71 ? -7.687 7.785 16.017 1.00 82.06 71 ALA A O 1
ATOM 548 N N . HIS A 1 72 ? -7.534 7.860 13.782 1.00 84.25 72 HIS A N 1
ATOM 549 C CA . HIS A 1 72 ? -8.973 7.709 13.535 1.00 84.25 72 HIS A CA 1
ATOM 550 C C . HIS A 1 72 ? -9.442 6.248 13.496 1.00 84.25 72 HIS A C 1
ATOM 552 O O . HIS A 1 72 ? -10.643 6.002 13.439 1.00 84.25 72 HIS A O 1
ATOM 558 N N . VAL A 1 73 ? -8.509 5.294 13.455 1.00 88.25 73 VAL A N 1
ATOM 559 C CA . VAL A 1 73 ? -8.764 3.853 13.311 1.00 88.25 73 VAL A CA 1
ATOM 560 C C . VAL A 1 73 ? -7.775 3.057 14.155 1.00 88.25 73 VAL A C 1
ATOM 562 O O . VAL A 1 73 ? -6.677 3.533 14.442 1.00 88.25 73 VAL A O 1
ATOM 565 N N . GLN A 1 74 ? -8.146 1.832 14.528 1.00 86.25 74 GLN A N 1
ATOM 566 C CA . GLN A 1 74 ? -7.313 0.939 15.342 1.00 86.25 74 GLN A CA 1
ATOM 567 C C . GLN A 1 74 ? -6.189 0.276 14.532 1.00 86.25 74 GLN A C 1
ATOM 569 O O . GLN A 1 74 ? -5.158 -0.104 15.089 1.00 86.25 74 GLN A O 1
ATOM 574 N N . GLY A 1 75 ? -6.379 0.138 13.220 1.00 89.00 75 GLY A N 1
ATOM 575 C CA . GLY A 1 75 ? -5.416 -0.480 12.318 1.00 89.00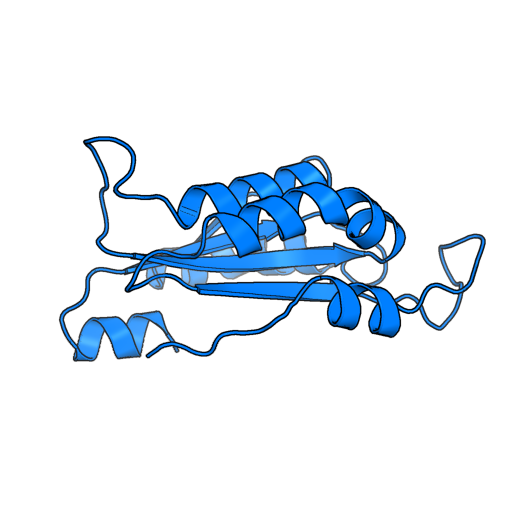 75 GLY A CA 1
ATOM 576 C C . GLY A 1 75 ? -5.624 -0.065 10.870 1.00 89.00 75 GLY A C 1
ATOM 577 O O . GLY A 1 75 ? -6.731 0.295 10.460 1.00 89.00 75 GLY A O 1
ATOM 578 N N . VAL A 1 76 ? -4.543 -0.111 10.095 1.00 91.56 76 VAL A N 1
ATOM 579 C CA . VAL A 1 76 ? -4.587 0.130 8.653 1.00 91.56 76 VAL A CA 1
ATOM 580 C C . VAL A 1 76 ? -3.939 -1.043 7.938 1.00 91.56 76 VAL A C 1
ATOM 582 O O . VAL A 1 76 ? -2.746 -1.287 8.110 1.00 91.56 76 VAL A O 1
ATOM 585 N N . PHE A 1 77 ? -4.711 -1.745 7.112 1.00 92.06 77 PHE A N 1
ATOM 586 C CA . PHE A 1 77 ? -4.150 -2.712 6.175 1.00 92.06 77 PHE A CA 1
ATOM 587 C C . PHE A 1 77 ? -3.734 -1.983 4.892 1.00 92.06 77 PHE A C 1
ATOM 589 O O . PHE A 1 77 ? -4.483 -1.181 4.330 1.00 92.06 77 PHE A O 1
ATOM 596 N N . GLY A 1 78 ? -2.509 -2.227 4.452 1.00 91.62 78 GLY A N 1
ATOM 597 C CA . GLY A 1 78 ? -1.851 -1.518 3.370 1.00 91.62 78 GLY A CA 1
ATOM 598 C C . GLY A 1 78 ? -1.632 -2.389 2.139 1.00 91.62 78 GLY A C 1
ATOM 599 O O . GLY A 1 78 ? -1.451 -3.602 2.240 1.00 91.62 78 GLY A O 1
ATOM 600 N N . MET A 1 79 ? -1.576 -1.760 0.973 1.00 91.94 79 MET A N 1
ATOM 601 C CA . MET A 1 79 ? -1.027 -2.371 -0.230 1.00 91.94 79 MET A CA 1
ATOM 602 C C . MET A 1 79 ? -0.074 -1.399 -0.910 1.00 91.94 79 MET A C 1
ATOM 604 O O . MET A 1 79 ? -0.427 -0.240 -1.145 1.00 91.94 79 MET A O 1
ATOM 608 N N . TRP A 1 80 ? 1.116 -1.892 -1.228 1.00 91.56 80 TRP A N 1
ATOM 609 C CA . TRP A 1 80 ? 2.101 -1.193 -2.034 1.00 91.56 80 TRP A CA 1
ATOM 610 C C . TRP A 1 80 ? 2.260 -1.875 -3.390 1.00 91.56 80 TRP A C 1
ATOM 612 O O . TRP A 1 80 ? 2.215 -3.101 -3.455 1.00 91.56 80 TRP A O 1
ATOM 622 N N . TYR A 1 81 ? 2.466 -1.106 -4.457 1.00 88.19 81 TYR A N 1
ATOM 623 C CA . TYR A 1 81 ? 2.855 -1.646 -5.760 1.00 88.19 81 TYR A CA 1
ATOM 624 C C . TYR A 1 81 ? 3.950 -0.804 -6.420 1.00 88.19 81 TYR A C 1
ATOM 626 O O . TYR A 1 81 ? 3.928 0.430 -6.366 1.00 88.19 81 TYR A O 1
ATOM 634 N N . GLY A 1 82 ? 4.888 -1.473 -7.080 1.00 84.00 82 GLY A N 1
ATOM 635 C CA . GLY A 1 82 ? 5.996 -0.841 -7.793 1.00 84.00 82 GLY A CA 1
ATOM 636 C C . GLY A 1 82 ? 6.584 -1.766 -8.853 1.00 84.00 82 GLY A C 1
ATOM 637 O O . GLY A 1 82 ? 6.247 -2.949 -8.908 1.00 84.00 82 GLY A O 1
ATOM 638 N N . LYS A 1 83 ? 7.439 -1.221 -9.721 1.00 76.75 83 LYS A N 1
ATOM 639 C CA . LYS A 1 83 ? 8.166 -1.988 -10.749 1.00 76.75 83 LYS A CA 1
ATOM 640 C C . LYS A 1 83 ? 9.613 -2.238 -10.328 1.00 76.75 83 LYS A C 1
ATOM 642 O O . LYS A 1 83 ? 10.163 -1.393 -9.625 1.00 76.75 83 LYS A O 1
ATOM 647 N N . GLY A 1 84 ? 10.219 -3.305 -10.858 1.00 70.50 84 GLY A N 1
ATOM 648 C CA . GLY A 1 84 ? 11.599 -3.757 -10.598 1.00 70.50 84 GLY A CA 1
ATOM 649 C C . GLY A 1 84 ? 12.587 -2.671 -10.147 1.00 70.50 84 GLY A C 1
ATOM 650 O O . GLY A 1 84 ? 12.786 -2.532 -8.955 1.00 70.50 84 GLY A O 1
ATOM 651 N N . PRO A 1 85 ? 13.069 -1.760 -11.021 1.00 68.06 85 PRO A N 1
ATOM 652 C CA . PRO A 1 85 ? 14.072 -0.752 -10.632 1.00 68.06 85 PRO A CA 1
ATOM 653 C C . PRO A 1 85 ? 13.672 0.199 -9.486 1.00 68.06 85 PRO A C 1
ATOM 655 O O . PRO A 1 85 ? 14.513 0.892 -8.913 1.00 68.06 85 PRO A O 1
ATOM 658 N N . GLY A 1 86 ? 12.372 0.329 -9.218 1.00 69.88 86 GLY A N 1
ATOM 659 C CA . GLY A 1 86 ? 11.852 1.070 -8.076 1.00 69.88 86 GLY A CA 1
ATOM 660 C C . GLY A 1 86 ? 11.781 0.232 -6.797 1.00 69.88 86 GLY A C 1
ATOM 661 O O . GLY A 1 86 ? 11.882 0.807 -5.719 1.00 69.88 86 GLY A O 1
ATOM 662 N N . VAL A 1 87 ? 11.661 -1.097 -6.898 1.00 75.44 87 VAL A N 1
ATOM 663 C CA . VAL A 1 87 ? 11.796 -2.044 -5.776 1.00 75.44 87 VAL A CA 1
ATOM 664 C C . VAL A 1 87 ? 13.207 -1.957 -5.186 1.00 75.44 87 VAL A C 1
ATOM 666 O O . VAL A 1 87 ? 13.324 -1.759 -3.977 1.00 75.44 87 VAL A O 1
ATOM 669 N N . ASP A 1 88 ? 14.246 -1.959 -6.028 1.00 73.44 88 ASP A N 1
ATOM 670 C CA . ASP A 1 88 ? 15.659 -1.895 -5.612 1.00 73.44 88 ASP A CA 1
ATOM 671 C C . ASP A 1 88 ? 15.918 -0.640 -4.769 1.00 73.44 88 ASP A C 1
ATOM 673 O O . ASP A 1 88 ? 16.551 -0.666 -3.711 1.00 73.44 88 ASP A O 1
ATOM 677 N N . ARG A 1 89 ? 15.367 0.496 -5.220 1.00 77.50 89 ARG A N 1
ATOM 678 C CA . ARG A 1 89 ? 15.459 1.782 -4.514 1.00 77.50 89 ARG A CA 1
ATOM 679 C C . ARG A 1 89 ? 14.684 1.793 -3.199 1.00 77.50 89 ARG A C 1
ATOM 681 O O . ARG A 1 89 ? 15.146 2.398 -2.230 1.00 77.50 89 ARG A O 1
ATOM 688 N N . CYS A 1 90 ? 13.555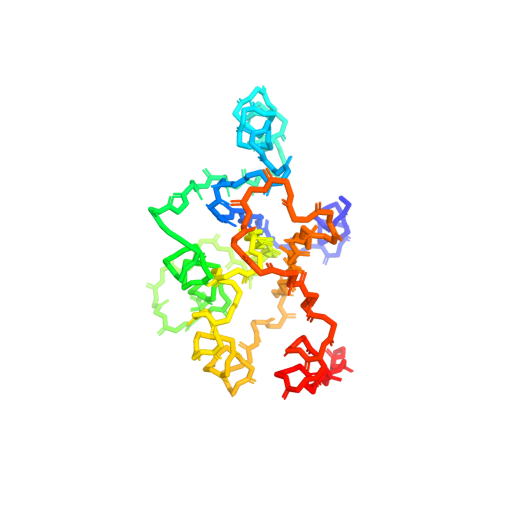 1.089 -3.144 1.00 82.81 90 CYS A N 1
ATOM 689 C CA . CYS A 1 90 ? 12.733 0.968 -1.944 1.00 82.81 90 CYS A CA 1
ATOM 690 C C . CYS A 1 90 ? 13.377 0.101 -0.855 1.00 82.81 90 CYS A C 1
ATOM 692 O O . CYS A 1 90 ? 12.848 0.056 0.258 1.00 82.81 90 CYS A O 1
ATOM 694 N N . GLY A 1 91 ? 14.505 -0.565 -1.128 1.00 79.88 91 GLY A N 1
ATOM 695 C CA . GLY A 1 91 ? 15.174 -1.454 -0.179 1.00 79.88 91 GLY A CA 1
ATOM 696 C C . GLY A 1 91 ? 15.445 -0.815 1.188 1.00 79.88 91 GLY A C 1
ATOM 697 O O . GLY A 1 91 ? 15.301 -1.482 2.211 1.00 79.88 91 GLY A O 1
ATOM 698 N N . ASP A 1 92 ? 15.773 0.479 1.239 1.00 81.44 92 ASP A N 1
ATOM 699 C CA . ASP A 1 92 ? 15.944 1.199 2.509 1.00 81.44 92 ASP A CA 1
ATOM 700 C C . ASP A 1 92 ? 14.620 1.317 3.285 1.00 81.44 92 ASP A C 1
ATOM 702 O O . ASP A 1 92 ? 14.524 0.907 4.442 1.00 81.44 92 ASP A O 1
ATOM 706 N N . VAL A 1 93 ? 13.549 1.754 2.616 1.00 82.75 93 VAL A N 1
ATOM 707 C CA . VAL A 1 93 ? 12.207 1.865 3.212 1.00 82.75 93 VAL A CA 1
ATOM 708 C C . VAL A 1 93 ? 11.730 0.515 3.746 1.00 82.75 93 VAL A C 1
ATOM 710 O O . VAL A 1 93 ? 11.188 0.446 4.848 1.00 82.75 93 VAL A O 1
ATOM 713 N N . PHE A 1 94 ? 11.961 -0.573 3.008 1.00 83.56 94 PHE A N 1
ATOM 714 C CA . PHE A 1 94 ? 11.575 -1.913 3.445 1.00 83.56 94 PHE A CA 1
ATOM 715 C C . PHE A 1 94 ? 12.390 -2.409 4.641 1.00 83.56 94 PHE A C 1
ATOM 717 O O . PHE A 1 94 ? 11.808 -2.983 5.561 1.00 83.56 94 PHE A O 1
ATOM 724 N N . LYS A 1 95 ? 13.700 -2.138 4.698 1.00 82.56 95 LYS A N 1
ATOM 725 C CA . LYS A 1 95 ? 14.529 -2.458 5.876 1.00 82.56 95 LYS A CA 1
ATOM 726 C C . LYS A 1 95 ? 14.035 -1.726 7.119 1.00 82.56 95 LYS A C 1
ATOM 728 O O . LYS A 1 95 ? 13.859 -2.343 8.169 1.00 82.56 95 LYS A O 1
ATOM 733 N N . HIS A 1 96 ? 13.767 -0.429 6.988 1.00 82.94 96 HIS A N 1
ATOM 734 C CA . HIS A 1 96 ? 13.224 0.386 8.070 1.00 82.94 96 HIS A CA 1
ATOM 735 C C . HIS A 1 96 ? 11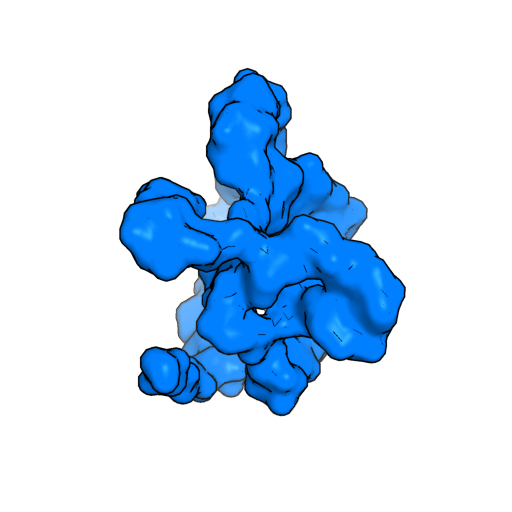.823 -0.081 8.492 1.00 82.94 96 HIS A C 1
ATOM 737 O O . HIS A 1 96 ? 11.540 -0.164 9.688 1.00 82.94 96 HIS A O 1
ATOM 743 N N . ALA A 1 97 ? 10.969 -0.458 7.538 1.00 84.06 97 ALA A N 1
ATOM 744 C CA . ALA A 1 97 ? 9.647 -1.005 7.818 1.00 84.06 97 ALA A CA 1
ATOM 745 C C . ALA A 1 97 ? 9.707 -2.351 8.546 1.00 84.06 97 ALA A C 1
ATOM 747 O O . ALA A 1 97 ? 8.982 -2.548 9.520 1.00 84.06 97 ALA A O 1
ATOM 748 N N . ASN A 1 98 ? 10.602 -3.245 8.129 1.00 83.62 98 ASN A N 1
ATOM 749 C CA . ASN A 1 98 ? 10.796 -4.538 8.775 1.00 83.62 98 ASN A CA 1
ATOM 750 C C . ASN A 1 98 ? 11.331 -4.382 10.209 1.00 83.62 98 ASN A C 1
ATOM 752 O O . ASN A 1 98 ? 10.863 -5.055 11.122 1.00 83.62 98 ASN A O 1
ATOM 756 N N . ALA A 1 99 ? 12.263 -3.448 10.426 1.00 78.94 99 ALA A N 1
ATOM 757 C CA . ALA A 1 99 ? 12.802 -3.158 11.754 1.00 78.94 99 ALA A CA 1
ATOM 758 C C . ALA A 1 99 ? 11.773 -2.496 12.689 1.00 78.94 99 ALA A C 1
ATOM 760 O O . ALA A 1 99 ? 11.720 -2.819 13.874 1.00 78.94 99 ALA A O 1
ATOM 761 N N . ALA A 1 100 ? 10.960 -1.571 12.170 1.00 81.94 100 ALA A N 1
ATOM 762 C CA . ALA A 1 100 ? 9.942 -0.871 12.953 1.00 81.94 100 ALA A CA 1
ATOM 763 C C . ALA A 1 100 ? 8.695 -1.729 13.230 1.00 81.94 100 ALA A C 1
ATOM 765 O O . ALA A 1 100 ? 7.964 -1.458 14.183 1.00 81.94 100 ALA A O 1
ATOM 766 N N . GLY A 1 101 ? 8.450 -2.751 12.409 1.00 82.38 101 GLY A N 1
ATOM 767 C CA . GLY A 1 101 ? 7.280 -3.613 12.506 1.00 82.38 101 GLY A CA 1
ATOM 768 C C . GLY A 1 101 ? 5.990 -2.940 12.032 1.00 82.38 101 GLY A C 1
ATOM 769 O O . GLY A 1 101 ? 5.971 -1.815 11.524 1.00 82.38 101 GLY A O 1
ATOM 770 N N . THR A 1 102 ? 4.884 -3.664 12.189 1.00 84.56 102 THR A N 1
ATOM 771 C CA . THR A 1 102 ? 3.543 -3.194 11.822 1.00 84.56 102 THR A CA 1
ATOM 772 C C . THR A 1 102 ? 2.645 -3.072 13.048 1.00 84.56 102 THR A C 1
ATOM 774 O O . THR A 1 102 ? 2.898 -3.681 14.088 1.00 84.56 102 THR A O 1
ATOM 777 N N . SER A 1 103 ? 1.591 -2.258 12.946 1.00 84.56 103 SER A N 1
ATOM 778 C CA . SER A 1 103 ? 0.556 -2.195 13.982 1.00 84.56 103 SER A CA 1
ATOM 779 C C . SER A 1 103 ? -0.082 -3.570 14.189 1.00 84.56 103 SER A C 1
ATOM 781 O O . SER A 1 103 ? -0.248 -4.327 13.237 1.00 84.56 103 SER A O 1
ATOM 783 N N . ARG A 1 104 ? -0.541 -3.852 15.413 1.00 83.31 104 ARG A N 1
ATOM 784 C CA . ARG A 1 104 ? -1.224 -5.106 15.775 1.00 83.31 104 ARG A CA 1
ATOM 785 C C . ARG A 1 104 ? -2.391 -5.465 14.844 1.00 83.31 104 ARG A C 1
ATOM 787 O O . ARG A 1 104 ? -2.612 -6.636 14.573 1.00 83.31 104 ARG A O 1
ATOM 794 N N . TYR A 1 105 ? -3.140 -4.462 14.386 1.00 85.06 105 TYR A N 1
ATOM 795 C CA . TYR A 1 105 ? -4.267 -4.625 13.454 1.00 85.06 105 TYR A CA 1
ATOM 796 C C . TYR A 1 105 ? -3.937 -4.092 12.050 1.00 85.06 105 TYR A C 1
ATOM 798 O O . TYR A 1 105 ? -4.825 -3.707 11.289 1.00 85.06 105 TYR A O 1
ATOM 806 N N . GLY A 1 106 ? -2.645 -3.960 11.751 1.00 84.38 106 GLY A N 1
ATOM 807 C CA . GLY A 1 106 ? -2.122 -3.556 10.456 1.00 84.38 106 GLY A CA 1
ATOM 808 C C . GLY A 1 106 ? -1.643 -4.749 9.635 1.00 84.38 106 GLY A C 1
ATOM 809 O O . GLY A 1 106 ? -1.968 -5.902 9.905 1.00 84.38 106 GLY A O 1
ATOM 810 N N . GLY A 1 107 ? -0.874 -4.447 8.600 1.00 86.50 107 GLY A N 1
ATOM 811 C CA . GLY A 1 107 ? -0.300 -5.425 7.688 1.00 86.50 107 GLY A CA 1
ATOM 812 C C . GLY A 1 107 ? -0.234 -4.857 6.282 1.00 86.50 107 GLY A C 1
ATOM 813 O O . GLY A 1 107 ? -1.172 -4.201 5.833 1.00 86.50 107 GLY A O 1
ATOM 814 N N . VAL A 1 108 ? 0.872 -5.093 5.583 1.00 87.31 108 VAL A N 1
ATOM 815 C CA . VAL A 1 108 ? 1.108 -4.549 4.242 1.00 87.31 108 VAL A CA 1
ATOM 816 C C . VAL A 1 108 ? 1.363 -5.682 3.266 1.00 87.31 108 VAL A C 1
ATOM 818 O O . VAL A 1 108 ? 2.221 -6.524 3.506 1.00 87.31 108 VAL A O 1
ATOM 821 N N . LEU A 1 109 ? 0.651 -5.664 2.141 1.00 87.12 109 LEU A N 1
ATOM 822 C CA . LEU A 1 109 ? 0.988 -6.474 0.977 1.00 87.12 109 LEU A CA 1
ATOM 823 C C . LEU A 1 109 ? 1.831 -5.639 0.008 1.00 87.12 109 LEU A C 1
ATOM 825 O O . LEU A 1 109 ? 1.337 -4.653 -0.538 1.00 87.12 109 LEU A O 1
ATOM 829 N N . ALA A 1 110 ? 3.084 -6.026 -0.211 1.00 84.25 110 ALA A N 1
ATOM 830 C CA . ALA A 1 110 ? 3.943 -5.419 -1.224 1.00 84.25 110 ALA A CA 1
ATOM 831 C C . ALA A 1 110 ? 3.868 -6.227 -2.528 1.00 84.25 110 ALA A C 1
ATOM 833 O O . ALA A 1 110 ? 4.119 -7.430 -2.527 1.00 84.25 110 ALA A O 1
ATOM 834 N N . LEU A 1 111 ? 3.509 -5.569 -3.632 1.00 81.12 111 LEU A N 1
ATOM 835 C CA . LEU A 1 111 ? 3.490 -6.143 -4.974 1.00 81.12 111 LEU A CA 1
ATOM 836 C C . LEU A 1 111 ? 4.649 -5.569 -5.790 1.00 81.12 111 LEU A C 1
ATOM 838 O O . LEU A 1 111 ? 4.577 -4.445 -6.291 1.00 81.12 111 LEU A O 1
ATOM 842 N N . ALA A 1 112 ? 5.703 -6.363 -5.936 1.00 79.25 112 ALA A N 1
ATOM 843 C CA . ALA A 1 112 ? 6.772 -6.106 -6.888 1.00 79.25 112 ALA A CA 1
ATOM 844 C C . ALA A 1 112 ? 6.356 -6.667 -8.255 1.00 79.25 112 ALA A C 1
ATOM 846 O O . ALA A 1 112 ? 6.142 -7.869 -8.402 1.00 79.25 112 ALA A O 1
ATOM 847 N N . ALA A 1 113 ? 6.160 -5.793 -9.241 1.00 66.19 113 ALA A N 1
ATOM 848 C CA . ALA A 1 113 ? 5.917 -6.214 -10.613 1.00 66.19 113 ALA A CA 1
ATOM 849 C C . ALA A 1 113 ? 7.246 -6.364 -11.358 1.00 66.19 113 ALA A C 1
ATOM 851 O O . ALA A 1 113 ? 7.949 -5.376 -11.599 1.00 66.19 113 ALA A O 1
ATOM 852 N N . ASP A 1 114 ? 7.531 -7.600 -11.758 1.00 59.22 114 ASP A N 1
ATOM 853 C CA . ASP A 1 114 ? 8.694 -7.956 -12.562 1.00 59.22 114 ASP A CA 1
ATOM 854 C C . ASP A 1 114 ? 8.443 -7.800 -14.063 1.00 59.22 114 ASP A C 1
ATOM 856 O O . ASP A 1 114 ? 7.407 -8.211 -14.593 1.00 59.22 114 ASP A O 1
ATOM 860 N N . ASP A 1 115 ? 9.421 -7.221 -14.766 1.00 51.78 115 ASP A N 1
ATOM 861 C CA . ASP A 1 115 ? 9.484 -7.203 -16.233 1.00 51.78 115 ASP A CA 1
ATOM 862 C C . ASP A 1 115 ? 10.486 -8.273 -16.693 1.00 51.78 115 ASP A C 1
ATOM 864 O O . ASP A 1 115 ? 11.600 -7.975 -17.128 1.00 51.78 115 ASP A O 1
ATOM 868 N N . HIS A 1 116 ? 10.077 -9.546 -16.615 1.00 41.75 116 HIS A N 1
ATOM 869 C CA . HIS A 1 116 ? 10.856 -10.687 -17.124 1.00 41.75 116 HIS A CA 1
ATOM 870 C C . HIS A 1 116 ? 11.130 -10.621 -18.640 1.00 41.75 116 HIS A C 1
ATOM 872 O O . HIS A 1 116 ? 11.941 -11.391 -19.152 1.00 41.75 116 HIS A O 1
ATOM 878 N N . ALA A 1 117 ? 10.450 -9.740 -19.381 1.00 33.28 117 ALA A N 1
ATOM 879 C CA . ALA A 1 117 ? 10.487 -9.700 -20.840 1.00 33.28 117 ALA A CA 1
ATOM 880 C C . ALA A 1 117 ? 11.341 -8.558 -21.420 1.00 33.28 117 ALA A C 1
ATOM 882 O O . ALA A 1 117 ? 11.373 -8.417 -22.645 1.00 33.28 117 ALA A O 1
ATOM 883 N N . CYS A 1 118 ? 12.006 -7.743 -20.588 1.00 38.97 118 CYS A N 1
ATOM 884 C CA . CYS A 1 118 ? 12.808 -6.586 -21.020 1.00 38.97 118 CYS A CA 1
ATOM 885 C C . CYS A 1 118 ? 12.081 -5.688 -22.034 1.00 38.97 118 CYS A C 1
ATOM 887 O O . CYS A 1 118 ? 12.697 -5.161 -22.964 1.00 38.97 118 CYS A O 1
ATOM 889 N N . ARG A 1 119 ? 10.755 -5.537 -21.933 1.00 40.19 119 ARG A N 1
ATOM 890 C CA . ARG A 1 119 ? 10.015 -4.727 -22.915 1.00 40.19 119 ARG A CA 1
ATOM 891 C C . ARG A 1 119 ? 10.095 -3.237 -22.617 1.00 40.19 119 ARG A C 1
ATOM 893 O O . ARG A 1 119 ? 9.770 -2.435 -23.491 1.00 40.19 119 ARG A O 1
ATOM 900 N N . SER A 1 120 ? 10.521 -2.862 -21.412 1.00 38.53 120 SER A N 1
ATOM 901 C CA . SER A 1 120 ? 10.595 -1.461 -20.990 1.00 38.53 120 SER A CA 1
ATOM 902 C C . SER A 1 120 ? 11.817 -1.095 -20.135 1.00 38.53 120 SER A C 1
ATOM 904 O O . SER A 1 120 ? 11.948 0.061 -19.728 1.00 38.53 120 SER A O 1
ATOM 906 N N . SER A 1 121 ? 12.727 -2.043 -19.901 1.00 35.28 121 SER A N 1
ATOM 907 C CA . SER A 1 121 ? 13.961 -1.893 -19.122 1.00 35.28 121 SER A CA 1
ATOM 908 C C . SER A 1 121 ? 15.193 -2.296 -19.940 1.00 35.28 121 SER A C 1
ATOM 910 O O . SER A 1 121 ? 15.144 -3.204 -20.765 1.00 35.28 121 SER A O 1
ATOM 912 N N . THR A 1 122 ? 16.321 -1.615 -19.712 1.00 42.66 122 THR A N 1
ATOM 913 C CA . THR A 1 122 ? 17.596 -1.876 -20.410 1.00 42.66 122 THR A CA 1
ATOM 914 C C . THR A 1 122 ? 18.251 -3.200 -19.982 1.00 42.66 122 THR A C 1
ATOM 916 O O . THR A 1 122 ? 19.133 -3.694 -20.676 1.00 42.66 122 THR A O 1
ATOM 919 N N . LEU A 1 123 ? 17.826 -3.777 -18.850 1.00 31.12 123 LEU A N 1
ATOM 920 C CA . LEU A 1 123 ? 18.302 -5.049 -18.299 1.00 31.12 123 LEU A CA 1
ATOM 921 C C . LEU A 1 123 ? 17.113 -5.900 -17.801 1.00 31.12 123 LEU A C 1
ATOM 923 O O . LEU A 1 123 ? 16.127 -5.320 -17.325 1.00 31.12 123 LEU A O 1
ATOM 927 N N . PRO A 1 124 ? 17.194 -7.244 -17.890 1.00 38.56 124 PRO A N 1
ATOM 928 C CA . PRO A 1 124 ? 16.234 -8.145 -17.252 1.00 38.56 124 PRO A CA 1
ATOM 929 C C . PRO A 1 124 ? 16.304 -7.966 -15.738 1.00 38.56 124 PRO A C 1
ATOM 931 O O . PRO A 1 124 ? 17.390 -8.017 -15.165 1.00 38.56 124 PRO A O 1
ATOM 934 N N . HIS A 1 125 ? 15.155 -7.735 -15.107 1.00 39.06 125 HIS A N 1
ATOM 935 C CA . HIS A 1 125 ? 15.050 -7.572 -13.662 1.00 39.06 125 HIS A CA 1
ATOM 936 C C . HIS A 1 125 ? 14.030 -8.578 -13.121 1.00 39.06 125 HIS A C 1
ATOM 938 O O . HIS A 1 125 ? 12.883 -8.584 -13.570 1.00 39.06 125 HIS A O 1
ATOM 944 N N . GLY A 1 126 ? 14.484 -9.428 -12.198 1.00 38.31 126 GLY A N 1
ATOM 945 C CA . GLY A 1 126 ? 13.656 -10.326 -11.399 1.00 38.31 126 GLY A CA 1
ATOM 946 C C . GLY A 1 126 ? 13.813 -9.961 -9.926 1.00 38.31 126 GLY A C 1
ATOM 947 O O . GLY A 1 126 ? 14.915 -10.035 -9.387 1.00 38.31 126 GLY A O 1
ATOM 948 N N . SER A 1 127 ? 12.718 -9.577 -9.278 1.00 47.53 127 SER A N 1
ATOM 949 C CA . SER A 1 127 ? 12.653 -9.111 -7.886 1.00 47.53 127 SER A CA 1
ATOM 950 C C . SER A 1 127 ? 12.764 -10.267 -6.879 1.00 47.53 127 SER A C 1
ATOM 952 O O . SER A 1 127 ? 12.656 -10.060 -5.666 1.00 47.53 127 SER A O 1
ATOM 954 N N . GLU A 1 128 ? 12.937 -11.499 -7.367 1.00 38.56 128 GLU A N 1
ATOM 955 C CA . GLU A 1 128 ? 12.931 -12.754 -6.605 1.00 38.56 128 GLU A CA 1
ATOM 956 C C . GLU A 1 128 ? 14.002 -12.757 -5.495 1.00 38.56 128 GLU A C 1
ATOM 958 O O . GLU A 1 128 ? 13.713 -13.051 -4.327 1.00 38.56 128 GLU A O 1
ATOM 963 N N . ASP A 1 129 ? 15.227 -12.349 -5.842 1.00 37.31 129 ASP A N 1
ATOM 964 C CA . ASP A 1 129 ? 16.379 -12.334 -4.932 1.00 37.31 129 ASP A CA 1
ATOM 965 C C . ASP A 1 129 ? 16.336 -11.146 -3.942 1.00 37.31 129 ASP A C 1
ATOM 967 O O . ASP A 1 129 ? 16.751 -11.260 -2.781 1.00 37.31 129 ASP A O 1
ATOM 971 N N . GLU A 1 130 ? 15.767 -10.006 -4.345 1.00 41.81 130 GLU A N 1
ATOM 972 C CA . GLU A 1 130 ? 15.654 -8.810 -3.493 1.00 41.81 130 GLU A CA 1
ATOM 973 C C . GLU A 1 130 ? 14.535 -8.919 -2.450 1.00 41.81 130 GLU A C 1
ATOM 975 O O . GLU A 1 130 ? 14.685 -8.507 -1.292 1.00 41.81 130 GLU A O 1
ATOM 980 N N . THR A 1 131 ? 13.420 -9.543 -2.835 1.00 39.22 131 THR A N 1
ATOM 981 C CA . THR A 1 131 ? 12.293 -9.794 -1.930 1.00 39.22 131 THR A CA 1
ATOM 982 C C . THR A 1 131 ? 12.693 -10.791 -0.838 1.00 39.22 131 THR A C 1
ATOM 984 O O . THR A 1 131 ? 12.337 -10.610 0.326 1.00 39.22 131 THR A O 1
ATOM 987 N N . SER A 1 132 ? 13.506 -11.795 -1.177 1.00 29.34 132 SER A N 1
ATOM 988 C CA . SER A 1 132 ? 13.962 -12.832 -0.238 1.00 29.34 132 SER A CA 1
ATOM 989 C C . SER A 1 132 ? 14.995 -12.330 0.778 1.00 29.34 132 SER A C 1
ATOM 991 O O . SER A 1 132 ? 15.018 -12.790 1.919 1.00 29.34 132 SER A O 1
ATOM 993 N N . SER A 1 133 ? 15.840 -11.369 0.397 1.00 29.69 133 SER A N 1
ATOM 994 C CA . SER A 1 133 ? 16.893 -10.822 1.268 1.00 29.69 133 SER A CA 1
ATOM 995 C C . SER A 1 133 ? 16.400 -9.730 2.227 1.00 29.69 133 SER A C 1
ATOM 997 O O . SER A 1 133 ? 17.020 -9.500 3.268 1.00 29.69 133 SER A O 1
ATOM 999 N N . THR A 1 134 ? 15.270 -9.085 1.919 1.00 32.19 134 THR A N 1
ATOM 1000 C CA . THR A 1 134 ? 14.716 -7.976 2.719 1.00 32.19 134 THR A CA 1
ATOM 1001 C C . THR A 1 134 ? 13.608 -8.414 3.686 1.00 32.19 134 THR A C 1
ATOM 1003 O O . THR A 1 134 ? 13.415 -7.788 4.731 1.00 32.19 134 THR A O 1
ATOM 1006 N N . TRP A 1 135 ? 12.904 -9.511 3.393 1.00 32.50 135 TRP A N 1
ATOM 1007 C CA . TRP A 1 135 ? 11.753 -9.978 4.169 1.00 32.50 135 TRP A CA 1
ATOM 1008 C C . TRP A 1 135 ? 12.064 -11.241 4.985 1.00 32.50 135 TRP A C 1
ATOM 1010 O O . TRP A 1 135 ? 11.769 -12.361 4.574 1.00 32.50 135 TRP A O 1
ATOM 1020 N N . ALA A 1 136 ? 12.569 -11.072 6.210 1.00 30.70 136 ALA A N 1
ATOM 1021 C CA . ALA A 1 136 ? 12.445 -12.105 7.239 1.00 30.70 136 ALA A CA 1
ATOM 1022 C C . ALA A 1 136 ? 11.038 -12.006 7.854 1.00 30.70 136 ALA A C 1
ATOM 1024 O O . ALA A 1 136 ? 10.819 -11.302 8.835 1.00 30.70 136 ALA A O 1
ATOM 1025 N N . CYS A 1 137 ? 10.064 -12.664 7.223 1.00 26.47 137 CYS A N 1
ATOM 1026 C CA . CYS A 1 137 ? 8.671 -12.682 7.659 1.00 26.47 137 CYS A CA 1
ATOM 1027 C C . CYS A 1 137 ? 8.535 -13.355 9.041 1.00 26.47 137 CYS A C 1
ATOM 1029 O O . CYS A 1 137 ? 8.439 -14.579 9.141 1.00 26.47 137 CYS A O 1
ATOM 1031 N N . SER A 1 138 ? 8.507 -12.572 10.123 1.00 27.16 138 SER A N 1
ATOM 1032 C CA . SER A 1 138 ? 7.978 -13.033 11.406 1.00 27.16 138 SER A CA 1
ATOM 1033 C C . SER A 1 138 ? 6.454 -12.934 11.356 1.00 27.16 138 SER A C 1
ATOM 1035 O O . SER A 1 138 ? 5.846 -11.896 11.608 1.00 27.16 138 SER A O 1
ATOM 1037 N N . VAL A 1 139 ? 5.814 -14.046 10.991 1.00 27.98 139 VAL A N 1
ATOM 1038 C CA . VAL A 1 139 ? 4.364 -14.222 11.135 1.00 27.98 139 VAL A CA 1
ATOM 1039 C C . VAL A 1 139 ? 4.045 -14.308 12.632 1.00 27.98 139 VAL A C 1
ATOM 1041 O O . VAL A 1 139 ? 3.937 -15.391 13.202 1.00 27.98 139 VAL A O 1
ATOM 1044 N N . GLY A 1 140 ? 3.949 -13.156 13.291 1.00 29.64 140 GLY A N 1
ATOM 1045 C CA . GLY A 1 140 ? 3.351 -13.023 14.613 1.00 29.64 140 GLY A CA 1
ATOM 1046 C C . GLY A 1 140 ? 1.856 -12.779 14.455 1.00 29.64 140 GLY A C 1
ATOM 1047 O O . GLY A 1 140 ? 1.462 -11.729 13.952 1.00 29.64 140 GLY A O 1
ATOM 1048 N N . ARG A 1 141 ? 1.038 -13.762 14.840 1.00 31.38 141 ARG A N 1
ATOM 1049 C CA . ARG A 1 141 ? -0.362 -13.504 15.207 1.00 31.38 141 ARG A CA 1
ATOM 1050 C C . ARG A 1 141 ? -0.428 -12.672 16.483 1.00 31.38 141 ARG A C 1
ATOM 1052 O O . ARG A 1 141 ? 0.453 -12.883 17.346 1.00 31.38 141 ARG A O 1
#